Protein AF-A0A5D4RB91-F1 (afdb_monomer)

Sequence (67 aa):
MAKSKAKKLRAKMVREGKRNPESKRSPYALIDMSERRTKTKKDLVYKSKHKGQSGSFYFALRMLMSA

Solvent-accessible surface ar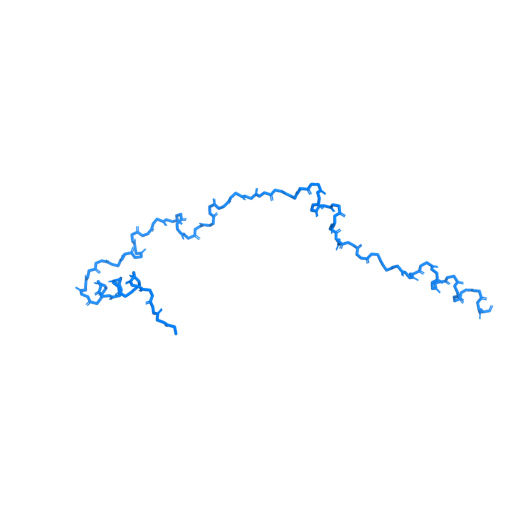ea (backbone atoms only — not comparable to full-atom values): 4569 Å² total; per-residue (Å²): 133,84,78,53,71,69,59,52,52,53,54,50,39,44,73,74,69,42,82,56,70,73,82,71,54,60,72,71,80,76,49,86,83,71,83,89,73,80,80,50,71,68,60,55,73,72,48,80,81,74,80,69,72,90,51,58,73,65,53,54,53,54,59,65,73,72,110

Secondary structure (DSSP, 8-state):
-PPPHHHHHHHHHHHTTPPPGGGG--GGGTS-----PPPPHHHHHT---S---TTHHHHHHHHHS--

Foldseek 3Di:
DDDDPVVVVQVVCVVVVHDRPVVVDDPVVVDDPDDDDDDDPVRVVPDPPDPPPPPPVVVVVVVVVVD

pLDDT: mean 81.45, std 14.75, range [49.22, 95.56]

Structure (mmCIF, N/CA/C/O backbone):
data_AF-A0A5D4RB91-F1
#
_entry.id   AF-A0A5D4RB91-F1
#
loop_
_atom_site.group_PDB
_atom_site.id
_atom_site.type_symbol
_atom_site.label_atom_id
_atom_site.label_alt_id
_atom_site.label_comp_id
_atom_site.label_asym_id
_atom_site.label_entity_id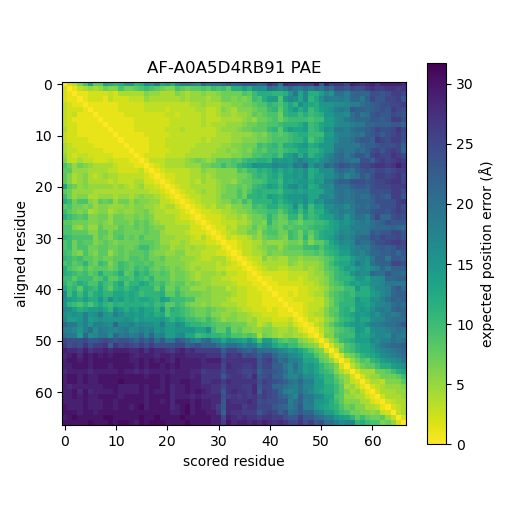
_atom_site.label_seq_id
_atom_site.pdbx_PDB_ins_code
_atom_site.Cartn_x
_atom_site.Cartn_y
_atom_site.Cartn_z
_atom_site.occupancy
_atom_site.B_iso_or_equiv
_atom_site.auth_seq_id
_atom_site.auth_comp_id
_atom_site.auth_asym_id
_atom_site.auth_atom_id
_atom_site.pdbx_PDB_model_num
ATOM 1 N N . MET A 1 1 ? -5.141 -16.512 12.430 1.00 70.69 1 MET A N 1
ATOM 2 C CA . MET A 1 1 ? -4.341 -15.277 12.629 1.00 70.69 1 MET A CA 1
ATOM 3 C C . MET A 1 1 ? -5.058 -14.327 13.575 1.00 70.69 1 MET A C 1
ATOM 5 O O . MET A 1 1 ?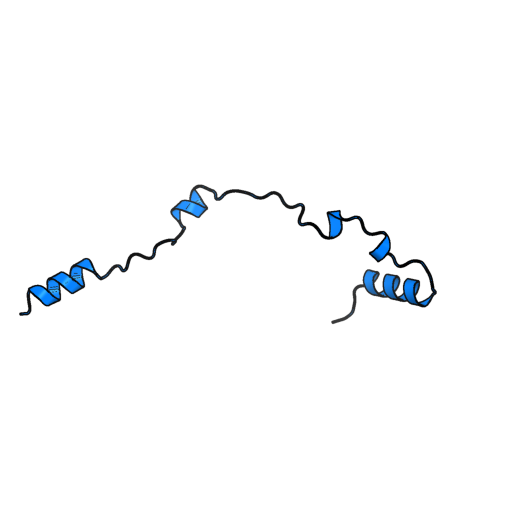 -6.218 -14.001 13.343 1.00 70.69 1 MET A O 1
ATOM 9 N N . ALA A 1 2 ? -4.391 -13.874 14.636 1.00 88.44 2 ALA A N 1
ATOM 10 C CA . ALA A 1 2 ? -4.967 -12.873 15.527 1.00 88.44 2 ALA A CA 1
ATOM 11 C C . ALA A 1 2 ? -4.998 -11.492 14.849 1.00 88.44 2 ALA A C 1
ATOM 13 O O . ALA A 1 2 ? -4.051 -11.089 14.177 1.00 88.44 2 ALA A O 1
ATOM 14 N N . LYS A 1 3 ? -6.086 -10.737 15.047 1.00 92.50 3 LYS A N 1
ATOM 15 C CA . LYS A 1 3 ? -6.147 -9.321 14.649 1.00 92.50 3 LYS A CA 1
ATOM 16 C C . LYS A 1 3 ? -5.074 -8.529 15.409 1.00 92.50 3 LYS A C 1
ATOM 18 O O . LYS A 1 3 ? -4.861 -8.780 16.597 1.00 92.50 3 LYS A O 1
ATOM 23 N N . SER A 1 4 ? -4.469 -7.532 14.762 1.00 94.75 4 SER A N 1
ATOM 24 C CA . SER A 1 4 ? -3.533 -6.621 15.429 1.00 94.75 4 SER A CA 1
ATOM 25 C C . SER A 1 4 ? -4.202 -5.890 16.598 1.00 94.75 4 SER A C 1
ATOM 27 O O . SER A 1 4 ? -5.414 -5.638 16.584 1.00 94.75 4 SER A O 1
ATOM 29 N N . LYS A 1 5 ? -3.411 -5.510 17.610 1.00 94.62 5 LYS A N 1
ATOM 30 C CA . LYS A 1 5 ? -3.894 -4.745 18.774 1.00 94.62 5 LYS A CA 1
ATOM 31 C C . LYS A 1 5 ? -4.643 -3.479 18.337 1.00 94.62 5 LYS A C 1
ATOM 33 O O . LYS A 1 5 ? -5.743 -3.222 18.816 1.00 94.62 5 LYS A O 1
ATOM 38 N N . ALA A 1 6 ? -4.111 -2.764 17.344 1.00 91.75 6 ALA A N 1
ATOM 39 C CA . ALA A 1 6 ? -4.747 -1.578 16.775 1.00 91.75 6 ALA A CA 1
ATOM 40 C C . ALA A 1 6 ? -6.141 -1.870 16.189 1.00 91.75 6 ALA A C 1
ATOM 42 O O . ALA A 1 6 ? -7.091 -1.142 16.468 1.00 91.75 6 ALA A O 1
ATOM 43 N N . LYS A 1 7 ? -6.302 -2.959 15.424 1.00 92.56 7 LYS A N 1
ATOM 44 C CA . LYS A 1 7 ? -7.600 -3.325 14.830 1.00 92.56 7 LYS A CA 1
ATOM 45 C C . LYS A 1 7 ? -8.631 -3.707 15.899 1.00 92.56 7 LYS A C 1
ATOM 47 O O . LYS A 1 7 ? -9.802 -3.365 15.758 1.00 92.56 7 LYS A O 1
ATOM 52 N N . LYS A 1 8 ? -8.198 -4.358 16.987 1.00 94.44 8 LYS A N 1
ATOM 53 C CA . LYS A 1 8 ? -9.061 -4.671 18.142 1.00 94.44 8 LYS A CA 1
ATOM 54 C C . LYS A 1 8 ? -9.570 -3.398 18.832 1.00 94.44 8 LYS A C 1
ATOM 56 O O . LYS A 1 8 ? -10.761 -3.300 19.109 1.00 94.44 8 LYS A O 1
ATOM 61 N N . LEU A 1 9 ? -8.697 -2.412 19.047 1.00 93.50 9 LEU A N 1
ATOM 62 C CA . LEU A 1 9 ? -9.065 -1.133 19.668 1.00 93.50 9 LEU A CA 1
ATOM 63 C C . LEU A 1 9 ? -10.052 -0.327 18.813 1.00 93.50 9 LEU A C 1
ATOM 65 O O . LEU A 1 9 ? -11.032 0.190 19.341 1.00 93.50 9 LEU A O 1
ATOM 69 N N . ARG A 1 10 ? -9.846 -0.267 17.489 1.00 91.75 10 ARG A N 1
ATOM 70 C CA . ARG A 1 10 ? -10.786 0.413 16.576 1.00 91.75 10 ARG A CA 1
ATOM 71 C C . ARG A 1 10 ? -12.176 -0.222 16.607 1.00 91.75 10 ARG A C 1
ATOM 73 O O . ARG A 1 10 ? -13.162 0.493 16.735 1.00 91.75 10 ARG A O 1
ATOM 80 N N . ALA A 1 11 ? -12.245 -1.554 16.577 1.00 93.12 11 ALA A N 1
ATOM 81 C CA . ALA A 1 11 ? -13.513 -2.277 16.676 1.00 93.12 11 ALA A CA 1
ATOM 82 C C . ALA A 1 11 ? -14.216 -2.052 18.028 1.00 93.12 11 ALA A C 1
ATOM 84 O O . ALA A 1 11 ? -15.437 -1.930 18.066 1.00 93.12 11 ALA A O 1
ATOM 85 N N . LYS A 1 12 ? -13.453 -1.960 19.128 1.00 94.00 12 LYS A N 1
ATOM 86 C CA . LYS A 1 12 ? -13.990 -1.608 20.451 1.00 94.00 12 LYS A CA 1
ATOM 87 C C . LYS A 1 12 ? -14.613 -0.207 20.446 1.00 94.00 12 LYS A C 1
ATOM 89 O O . LYS A 1 12 ? -15.746 -0.064 20.880 1.00 94.00 12 LYS A O 1
ATOM 94 N N . MET A 1 13 ? -13.925 0.797 19.898 1.00 91.31 13 MET A N 1
ATOM 95 C CA . MET A 1 13 ? -14.448 2.170 19.832 1.00 91.31 13 MET A CA 1
ATOM 96 C C . MET A 1 13 ? -15.754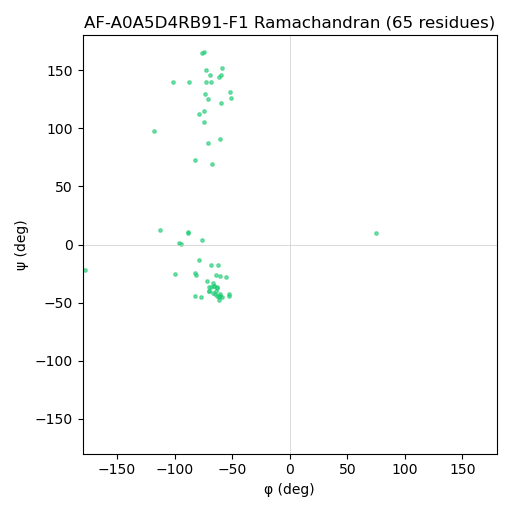 2.271 19.038 1.00 91.31 13 MET A C 1
ATOM 98 O O . MET A 1 13 ? -16.682 2.931 19.491 1.00 91.31 13 MET A O 1
ATOM 102 N N . VAL A 1 14 ? -15.849 1.584 17.895 1.00 93.06 14 VAL A N 1
ATOM 103 C CA . VAL A 1 14 ? -17.085 1.560 17.093 1.00 93.06 14 VAL A CA 1
ATOM 104 C C . VAL A 1 14 ? -18.231 0.901 17.865 1.00 93.06 14 VAL A C 1
ATOM 106 O O . VAL A 1 14 ? -19.348 1.405 17.843 1.00 93.06 14 VAL A O 1
ATOM 109 N N . ARG A 1 15 ? -17.954 -0.183 18.605 1.00 92.69 15 ARG A N 1
ATOM 110 C CA . ARG A 1 15 ? -18.953 -0.845 19.460 1.00 92.69 15 ARG A CA 1
ATOM 111 C C . ARG A 1 15 ? -19.460 0.061 20.584 1.00 92.69 15 ARG A C 1
ATOM 113 O O . ARG A 1 15 ? -20.629 0.003 20.924 1.00 92.69 15 ARG A O 1
ATOM 120 N N . GLU A 1 16 ? -18.587 0.890 21.143 1.00 95.50 16 GLU A N 1
ATOM 121 C CA . GLU A 1 16 ? -18.926 1.876 22.177 1.00 95.50 16 GLU A CA 1
ATOM 122 C C . GLU A 1 16 ? -19.654 3.115 21.617 1.00 95.50 16 GLU A C 1
ATOM 124 O O . GLU A 1 16 ? -19.887 4.066 22.356 1.00 95.50 16 GLU A O 1
ATOM 129 N N . GLY A 1 17 ? -19.968 3.154 20.315 1.00 90.38 17 GLY A N 1
ATOM 130 C CA . GLY A 1 17 ? -20.625 4.297 19.675 1.00 90.38 17 GLY A CA 1
ATOM 131 C C . GLY A 1 17 ? -19.704 5.499 19.441 1.00 90.38 17 GLY A C 1
ATOM 132 O O . GLY A 1 17 ? -20.163 6.573 19.055 1.00 90.38 17 GLY A O 1
ATOM 133 N N . LYS A 1 18 ? -18.388 5.349 19.642 1.00 89.94 18 LYS A N 1
ATOM 134 C CA . LYS A 1 18 ? -17.419 6.402 19.314 1.00 89.94 18 LYS A CA 1
ATOM 135 C C . LYS A 1 18 ? -17.270 6.505 17.798 1.00 89.94 18 LYS A C 1
ATOM 137 O O . LYS A 1 18 ? -17.367 5.519 17.067 1.00 89.94 18 LYS A O 1
ATOM 142 N N . ARG A 1 19 ? -16.969 7.717 17.324 1.00 85.81 19 ARG A N 1
ATOM 143 C CA . ARG A 1 19 ? -16.758 7.999 15.897 1.00 85.81 19 ARG A CA 1
ATOM 144 C C . ARG A 1 19 ? -15.739 7.029 15.289 1.00 85.81 19 ARG A C 1
ATOM 146 O O . ARG A 1 19 ? -14.639 6.873 15.823 1.00 85.81 19 ARG A O 1
ATOM 153 N N . ASN A 1 20 ? -16.088 6.439 14.144 1.00 87.75 20 ASN A N 1
ATOM 154 C CA . ASN A 1 20 ? -15.220 5.505 13.435 1.00 87.75 20 ASN A CA 1
ATOM 155 C C . ASN A 1 20 ? -13.889 6.193 13.041 1.00 87.75 20 ASN A C 1
ATOM 157 O O . ASN A 1 20 ? -13.911 7.197 12.322 1.00 87.75 20 ASN A O 1
ATOM 161 N N . PRO A 1 21 ? -12.726 5.671 13.482 1.00 84.19 21 PRO A N 1
ATOM 162 C CA . PRO A 1 21 ? -11.421 6.211 13.107 1.00 84.19 21 PRO A CA 1
ATOM 163 C C . PRO A 1 21 ? -11.149 6.166 11.601 1.00 84.19 21 PRO A C 1
ATOM 165 O O . PRO A 1 21 ? -10.387 6.987 11.100 1.00 84.19 21 PRO A O 1
ATOM 168 N N . GLU A 1 22 ? -11.760 5.224 10.877 1.00 84.44 22 GLU A N 1
ATOM 169 C CA . GLU A 1 22 ? -11.607 5.114 9.423 1.00 84.44 22 GLU A CA 1
ATOM 170 C C . GLU A 1 22 ? -12.236 6.308 8.697 1.00 84.44 22 GLU A C 1
ATOM 172 O O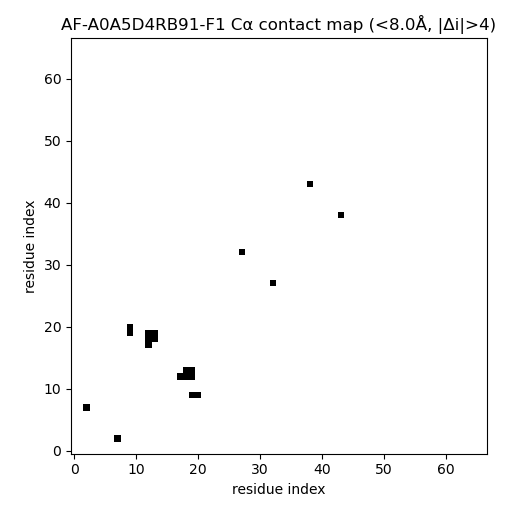 . GLU A 1 22 ? -11.660 6.795 7.731 1.00 84.44 22 GLU A O 1
ATOM 177 N N . SER A 1 23 ? -13.329 6.867 9.224 1.00 85.19 23 SER A N 1
ATOM 178 C CA . SER A 1 23 ? -13.990 8.053 8.660 1.00 85.19 23 SER A CA 1
ATOM 179 C C . SER A 1 23 ? -13.166 9.338 8.786 1.00 85.19 23 SER A C 1
ATOM 181 O O . SER A 1 23 ? -13.447 10.311 8.099 1.00 85.19 23 SER A O 1
ATOM 183 N N . LYS A 1 24 ? -12.160 9.370 9.670 1.00 84.69 24 LYS A N 1
ATOM 184 C CA . LYS A 1 24 ? -11.220 10.498 9.812 1.00 84.69 24 LYS A CA 1
ATOM 185 C C . LYS A 1 24 ? -9.923 10.295 9.028 1.00 84.69 24 LYS A C 1
ATOM 187 O O . LYS A 1 24 ? -9.001 11.100 9.149 1.00 84.69 24 LYS A O 1
ATOM 192 N N . ARG A 1 25 ? -9.784 9.183 8.307 1.00 86.19 25 ARG A N 1
ATOM 193 C CA . ARG A 1 25 ? -8.528 8.849 7.647 1.00 86.19 25 ARG A CA 1
ATOM 194 C C . ARG A 1 25 ? -8.339 9.752 6.428 1.00 86.19 25 ARG A C 1
ATOM 196 O O . ARG A 1 25 ? -9.237 9.880 5.607 1.00 86.19 25 ARG A O 1
ATOM 203 N N . SER A 1 26 ? -7.166 10.374 6.329 1.00 88.56 26 SER A N 1
ATOM 204 C CA . SER A 1 26 ? -6.814 11.216 5.182 1.00 88.56 26 SER A CA 1
ATOM 205 C C . SER A 1 26 ? -6.850 10.410 3.871 1.00 88.56 26 SER A C 1
ATOM 207 O O . SER A 1 26 ? -6.465 9.232 3.890 1.00 88.56 26 SER A O 1
ATOM 209 N N . PRO A 1 27 ? -7.250 11.019 2.737 1.00 87.62 27 PRO A N 1
ATOM 210 C CA . PRO A 1 27 ? -7.247 10.364 1.425 1.00 87.62 27 PRO A CA 1
ATOM 211 C C . PRO A 1 27 ? -5.875 9.797 1.031 1.00 87.62 27 PRO A C 1
ATOM 213 O O . PRO A 1 27 ? -5.811 8.767 0.364 1.00 87.62 27 PRO A O 1
ATOM 216 N N . TYR A 1 28 ? -4.774 10.378 1.522 1.00 87.75 28 TYR A N 1
ATOM 217 C CA . TYR A 1 28 ? -3.415 9.876 1.273 1.00 87.75 28 TYR A CA 1
ATOM 218 C C . TYR A 1 28 ? -3.158 8.473 1.827 1.00 87.75 28 TYR A C 1
ATOM 220 O O . TYR A 1 28 ? -2.203 7.821 1.430 1.00 87.75 28 TYR A O 1
ATOM 228 N N . ALA A 1 29 ? -3.992 7.984 2.746 1.00 85.81 29 ALA A N 1
ATOM 229 C CA . ALA A 1 29 ? -3.856 6.625 3.250 1.00 85.81 29 ALA A CA 1
ATOM 230 C C . ALA A 1 29 ? -4.424 5.556 2.302 1.00 85.81 29 ALA A C 1
ATOM 232 O O . ALA A 1 29 ? -4.210 4.369 2.549 1.00 85.81 29 ALA A O 1
ATOM 233 N N . LEU A 1 30 ? -5.201 5.969 1.296 1.00 86.75 30 LEU A N 1
ATOM 234 C CA . LEU A 1 30 ? -5.762 5.101 0.259 1.00 86.75 30 LEU A CA 1
ATOM 235 C C . LEU A 1 30 ? -4.944 5.158 -1.035 1.00 86.75 30 LEU A C 1
ATOM 237 O O . LEU A 1 30 ? -4.974 4.214 -1.818 1.00 86.75 30 LEU A O 1
ATOM 241 N N . ILE A 1 31 ? -4.237 6.265 -1.255 1.00 90.69 31 ILE A N 1
ATOM 242 C CA . ILE A 1 31 ? -3.431 6.502 -2.449 1.00 90.69 31 ILE A CA 1
ATOM 243 C C . ILE A 1 31 ? -2.028 5.931 -2.227 1.00 90.69 31 ILE A C 1
ATOM 245 O O . ILE A 1 31 ? -1.448 6.068 -1.150 1.00 90.69 31 ILE A O 1
ATOM 249 N N . ASP A 1 32 ? -1.474 5.303 -3.261 1.00 89.31 32 ASP A N 1
ATOM 250 C CA . ASP A 1 32 ? -0.062 4.941 -3.282 1.00 89.31 32 ASP A CA 1
ATOM 251 C C . ASP A 1 32 ? 0.784 6.201 -3.511 1.00 89.31 32 ASP A C 1
ATOM 253 O O . ASP A 1 32 ? 0.818 6.757 -4.608 1.00 89.31 32 ASP A O 1
ATOM 257 N N . MET A 1 33 ? 1.430 6.665 -2.440 1.00 88.56 33 MET A N 1
ATOM 258 C CA . MET A 1 33 ? 2.315 7.834 -2.439 1.00 88.56 33 MET A CA 1
ATOM 259 C C . MET A 1 33 ? 3.766 7.472 -2.789 1.00 88.56 33 MET A C 1
ATOM 261 O O . MET A 1 33 ? 4.665 8.289 -2.594 1.00 88.56 33 MET A O 1
ATOM 265 N N . SER A 1 34 ? 4.026 6.244 -3.248 1.00 89.44 34 SER A N 1
ATOM 266 C CA . SER A 1 34 ? 5.370 5.847 -3.648 1.00 89.44 34 SER A CA 1
ATOM 267 C C . SER A 1 34 ? 5.821 6.561 -4.927 1.00 89.44 34 SER A C 1
ATOM 269 O O . SER A 1 34 ? 5.045 6.855 -5.840 1.00 89.44 34 SER A O 1
ATOM 271 N N . GLU A 1 35 ? 7.118 6.856 -5.001 1.00 92.06 35 GLU A N 1
ATOM 272 C CA . GLU A 1 35 ? 7.728 7.434 -6.195 1.00 92.06 35 GLU A CA 1
ATOM 273 C C . GLU A 1 35 ? 7.786 6.394 -7.317 1.00 92.06 35 GLU A C 1
ATOM 275 O O . GLU A 1 35 ? 8.389 5.325 -7.175 1.00 92.06 35 GLU A O 1
ATOM 280 N N . ARG A 1 36 ? 7.230 6.727 -8.484 1.00 91.06 36 ARG A N 1
ATOM 281 C CA . ARG A 1 36 ? 7.394 5.896 -9.680 1.00 91.06 36 ARG A CA 1
ATOM 282 C C . ARG A 1 36 ? 8.805 6.074 -10.226 1.00 91.06 36 ARG A C 1
ATOM 284 O O . ARG A 1 36 ? 9.157 7.146 -10.708 1.00 91.06 36 ARG A O 1
ATOM 291 N N . ARG A 1 37 ? 9.603 5.008 -10.189 1.00 93.62 37 ARG A N 1
ATOM 292 C CA . ARG A 1 37 ? 10.968 4.996 -10.733 1.00 93.62 37 ARG A CA 1
ATOM 293 C C . ARG A 1 37 ? 11.003 4.309 -12.090 1.00 93.62 37 ARG A C 1
ATOM 295 O O . ARG A 1 37 ? 10.336 3.297 -12.311 1.00 93.62 37 ARG A O 1
ATOM 302 N N . THR A 1 38 ? 11.783 4.8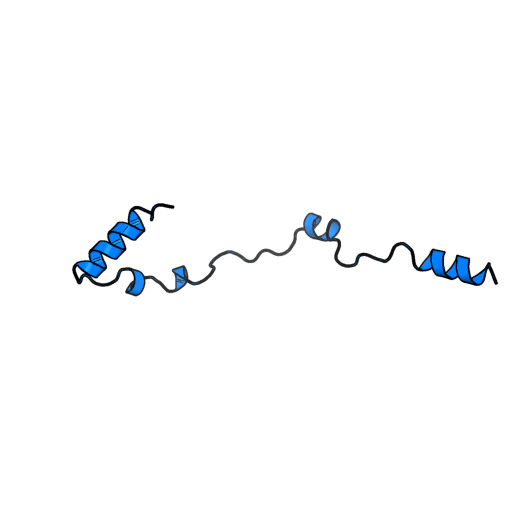68 -13.008 1.00 94.38 38 THR A N 1
ATOM 303 C CA . THR A 1 38 ? 12.074 4.224 -14.289 1.00 94.38 38 THR A CA 1
ATOM 304 C C . THR A 1 38 ? 13.100 3.107 -14.098 1.00 94.38 38 THR A C 1
ATOM 306 O O . THR A 1 38 ? 13.750 2.986 -13.059 1.00 94.38 38 THR A O 1
ATOM 309 N N . LYS A 1 39 ? 13.224 2.244 -15.108 1.00 94.00 39 LYS A N 1
ATOM 310 C CA . LYS A 1 39 ? 14.161 1.117 -15.083 1.00 94.00 39 LYS A CA 1
ATOM 311 C C . LYS A 1 39 ? 15.603 1.608 -15.141 1.00 94.00 39 LYS A C 1
ATOM 313 O O . LYS A 1 39 ? 15.919 2.498 -15.929 1.00 94.00 39 LYS A O 1
ATOM 318 N N . THR A 1 40 ? 16.485 0.974 -14.376 1.00 95.56 40 THR A N 1
ATOM 319 C CA . THR A 1 40 ? 17.924 1.227 -14.484 1.00 95.56 40 THR A CA 1
ATOM 320 C C . THR A 1 40 ? 18.502 0.579 -15.744 1.00 95.56 40 THR A C 1
ATOM 322 O O . THR A 1 40 ? 17.892 -0.301 -16.358 1.00 95.56 40 THR A O 1
ATOM 325 N N . LYS A 1 41 ? 19.729 0.967 -16.120 1.00 94.44 41 LYS A N 1
ATOM 326 C CA . LYS A 1 41 ? 20.463 0.332 -17.230 1.00 94.44 41 LYS A CA 1
ATOM 327 C C . LYS A 1 41 ? 20.532 -1.190 -17.063 1.00 94.44 41 LYS A C 1
ATOM 329 O O . LYS A 1 41 ? 20.289 -1.913 -18.024 1.00 94.44 41 LYS A O 1
ATOM 334 N N . LYS A 1 42 ? 20.828 -1.675 -15.850 1.00 94.12 42 LYS A N 1
ATOM 335 C CA . LYS A 1 42 ? 20.900 -3.116 -15.552 1.00 94.12 42 LYS A CA 1
ATOM 336 C C . LYS A 1 42 ? 19.548 -3.793 -15.794 1.00 94.12 42 LYS A C 1
ATOM 338 O O . LYS A 1 42 ? 19.498 -4.809 -16.480 1.00 94.12 42 LYS A O 1
ATOM 343 N N . ASP A 1 43 ? 18.461 -3.180 -15.328 1.00 91.69 43 ASP A N 1
ATOM 344 C CA . ASP A 1 43 ? 17.100 -3.714 -15.488 1.00 91.69 43 ASP A CA 1
ATOM 345 C C . ASP A 1 43 ? 16.649 -3.784 -16.946 1.00 91.69 43 ASP A C 1
ATOM 347 O O . ASP A 1 43 ? 15.765 -4.571 -17.273 1.00 91.69 43 ASP A O 1
ATOM 351 N N . LEU A 1 44 ? 17.200 -2.930 -17.812 1.00 91.31 44 LEU A N 1
ATOM 352 C CA . LEU A 1 44 ? 16.937 -2.954 -19.248 1.00 91.31 44 LEU A CA 1
ATOM 353 C C . LEU A 1 44 ? 17.801 -3.987 -19.973 1.00 91.31 44 LEU A C 1
ATOM 355 O O . LEU A 1 44 ? 17.263 -4.731 -20.786 1.00 91.31 44 LEU A O 1
ATOM 359 N N . VAL A 1 45 ? 19.099 -4.066 -19.660 1.00 90.25 45 VAL A N 1
ATOM 360 C CA . VAL A 1 45 ? 20.037 -5.023 -20.281 1.00 90.25 45 VAL A CA 1
ATOM 361 C C . VAL A 1 45 ? 19.612 -6.464 -20.017 1.00 90.25 45 VAL A C 1
ATOM 363 O O . VAL A 1 45 ? 19.576 -7.276 -20.935 1.00 90.25 45 VAL A O 1
ATOM 366 N N . TYR A 1 46 ? 19.222 -6.774 -18.783 1.00 88.31 46 TYR A N 1
ATOM 367 C CA . TYR A 1 46 ? 18.789 -8.121 -18.413 1.00 88.31 46 TYR A CA 1
ATOM 368 C C . TYR A 1 46 ? 17.285 -8.357 -18.634 1.00 88.31 46 TYR A C 1
ATOM 370 O O . TYR A 1 46 ? 16.739 -9.375 -18.207 1.00 88.31 46 TYR A O 1
ATOM 378 N N . LYS A 1 47 ? 16.581 -7.443 -19.317 1.00 88.50 47 LYS A N 1
ATOM 379 C CA . LYS A 1 47 ? 15.157 -7.614 -19.626 1.00 88.50 47 LYS A CA 1
ATOM 380 C C . LYS A 1 47 ? 14.972 -8.556 -20.814 1.00 88.50 47 LYS A C 1
ATOM 382 O O . LYS A 1 47 ? 15.171 -8.167 -21.961 1.00 88.50 47 LYS A O 1
ATOM 387 N N . SER A 1 48 ? 14.414 -9.740 -20.582 1.00 81.88 48 SER A N 1
ATOM 388 C CA . SER A 1 48 ? 13.941 -10.620 -21.661 1.00 81.88 48 SER A CA 1
ATOM 389 C C . SER A 1 48 ? 12.541 -10.209 -22.151 1.00 81.88 48 SER A C 1
ATOM 391 O O . SER A 1 48 ? 11.534 -10.848 -21.859 1.00 81.88 48 SER A O 1
ATOM 393 N N . LYS A 1 49 ? 12.444 -9.087 -22.882 1.00 82.19 49 LYS A N 1
ATOM 394 C CA . LYS A 1 49 ? 11.149 -8.602 -23.415 1.00 82.19 49 LYS A CA 1
ATOM 395 C C . LYS A 1 49 ? 10.692 -9.394 -24.643 1.00 82.19 49 LYS A C 1
ATOM 397 O O . LYS A 1 49 ? 9.524 -9.748 -24.749 1.00 82.19 49 LYS A O 1
ATOM 402 N N . HIS A 1 50 ? 11.615 -9.641 -25.564 1.00 79.56 50 HIS A N 1
ATOM 403 C CA . HIS A 1 50 ? 11.369 -10.380 -26.792 1.00 79.56 50 HIS A CA 1
ATOM 404 C C . HIS A 1 50 ? 12.251 -11.619 -26.742 1.00 79.56 50 HIS A C 1
ATOM 406 O O . HIS A 1 50 ? 13.448 -11.547 -27.009 1.00 79.56 50 HIS A O 1
ATOM 412 N N . LYS A 1 51 ? 11.671 -12.747 -26.322 1.00 69.44 51 LYS A N 1
ATOM 413 C CA . LYS A 1 51 ? 12.321 -14.052 -26.446 1.00 69.44 51 LYS A CA 1
ATOM 414 C C . LYS A 1 51 ? 12.306 -14.388 -27.932 1.00 69.44 51 LYS A C 1
ATOM 416 O O . LYS A 1 51 ? 11.329 -14.944 -28.424 1.00 69.44 51 LYS A O 1
ATOM 421 N N . GLY A 1 52 ? 13.325 -13.933 -28.660 1.00 63.88 52 GLY A N 1
ATOM 422 C CA . GLY A 1 52 ? 13.529 -14.360 -30.036 1.00 63.88 52 GLY A CA 1
ATOM 423 C C . GLY A 1 52 ? 13.495 -15.881 -30.041 1.00 63.88 52 GLY A C 1
ATOM 424 O O . GLY A 1 52 ? 14.180 -16.504 -29.231 1.00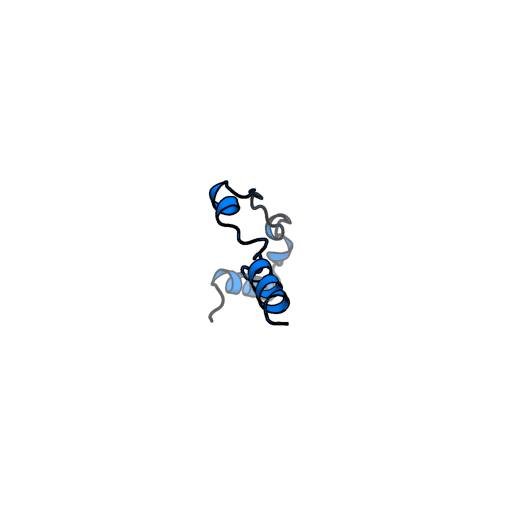 63.88 52 GLY A O 1
ATOM 425 N N . GLN A 1 53 ? 12.643 -16.469 -30.879 1.00 63.34 53 GLN A N 1
ATOM 426 C CA . GLN A 1 53 ? 12.687 -17.897 -31.155 1.00 63.34 53 GLN A CA 1
ATOM 427 C C . GLN A 1 53 ? 14.065 -18.184 -31.756 1.00 63.34 53 GLN A C 1
ATOM 429 O O . GLN A 1 53 ? 14.274 -18.061 -32.963 1.00 63.34 53 GLN A O 1
ATOM 434 N N . SER A 1 54 ? 15.028 -18.500 -30.893 1.00 56.28 54 SER A N 1
ATOM 435 C CA . SER A 1 54 ? 16.365 -18.974 -31.226 1.00 56.28 54 SER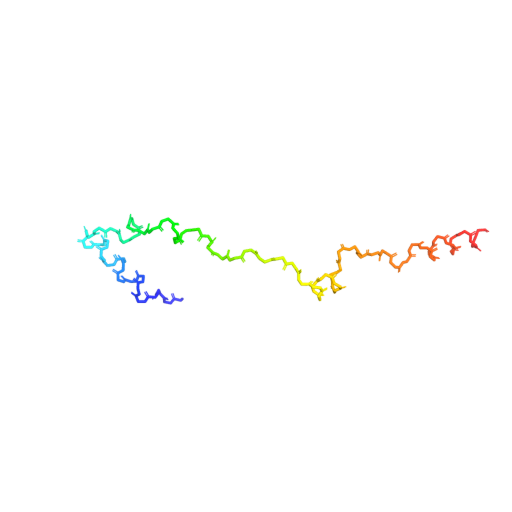 A CA 1
ATOM 436 C C . SER A 1 54 ? 16.237 -20.366 -31.844 1.00 56.28 54 SER A C 1
ATOM 438 O O . SER A 1 54 ? 16.532 -21.374 -31.214 1.00 56.28 54 SER A O 1
ATOM 440 N N . GLY A 1 55 ? 15.683 -20.418 -33.051 1.00 55.97 55 GLY A N 1
ATOM 441 C CA . GLY A 1 55 ? 15.402 -21.652 -33.773 1.00 55.97 55 GLY A CA 1
ATOM 442 C C . GLY A 1 55 ? 14.812 -21.449 -35.168 1.00 55.97 55 GLY A C 1
ATOM 443 O O . GLY A 1 55 ? 14.973 -22.326 -36.005 1.00 55.97 55 GLY A O 1
ATOM 444 N N . SER A 1 56 ? 14.195 -20.301 -35.475 1.00 55.28 56 SER A N 1
ATOM 445 C CA . SER A 1 56 ? 13.483 -20.145 -36.757 1.00 55.28 56 SER A CA 1
ATOM 446 C C . SER A 1 56 ? 14.409 -20.083 -37.985 1.00 55.28 56 SER A C 1
ATOM 448 O O . SER A 1 56 ? 14.102 -20.682 -39.013 1.00 55.28 56 SER A O 1
ATOM 450 N N . PHE A 1 57 ? 15.592 -19.462 -37.877 1.00 55.88 57 PHE A N 1
ATOM 451 C CA . PHE A 1 57 ? 16.478 -19.323 -39.042 1.00 55.88 57 PHE A CA 1
ATOM 452 C C . PHE A 1 57 ? 17.107 -20.660 -39.482 1.00 55.88 57 PHE A C 1
ATOM 454 O O . PHE A 1 57 ? 17.152 -20.967 -40.670 1.00 55.88 57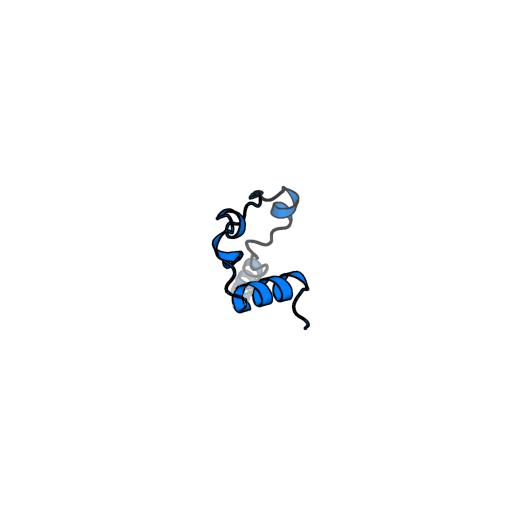 PHE A O 1
ATOM 461 N N . TYR A 1 58 ? 17.524 -21.502 -38.530 1.00 55.34 58 TYR A N 1
ATOM 462 C CA . TYR A 1 58 ? 18.123 -22.810 -38.829 1.00 55.34 58 TYR A CA 1
ATOM 463 C C . TYR A 1 58 ? 17.084 -23.908 -39.114 1.00 55.34 58 TYR A C 1
ATOM 465 O O . TYR A 1 58 ? 17.381 -24.846 -39.852 1.00 55.34 58 TYR A O 1
ATOM 473 N N . PHE A 1 59 ? 15.861 -23.800 -38.576 1.00 54.22 59 PHE A N 1
ATOM 474 C CA . PHE A 1 59 ? 14.781 -24.751 -38.868 1.00 54.22 59 PHE A CA 1
ATOM 475 C C . PHE A 1 59 ? 14.268 -24.602 -40.310 1.00 54.22 59 PHE A C 1
ATOM 477 O O . PHE A 1 59 ? 14.070 -25.607 -40.991 1.00 54.22 59 PHE A O 1
ATOM 484 N N . ALA A 1 60 ? 14.139 -23.366 -40.807 1.00 58.12 60 ALA A N 1
ATOM 485 C CA . ALA A 1 60 ? 13.728 -23.101 -42.186 1.00 58.12 60 ALA A CA 1
ATOM 486 C C . ALA A 1 60 ? 14.773 -23.577 -43.213 1.00 58.12 60 ALA A C 1
ATOM 488 O O . ALA A 1 60 ? 14.414 -24.209 -44.203 1.00 58.12 60 ALA A O 1
ATOM 489 N N . LEU A 1 61 ? 16.068 -23.351 -42.953 1.00 58.31 61 LEU A N 1
ATOM 490 C CA . LEU A 1 61 ? 17.143 -23.767 -43.862 1.00 58.31 61 LEU A CA 1
ATOM 491 C C . LEU A 1 61 ? 17.288 -25.300 -43.937 1.00 58.31 61 LEU A C 1
ATOM 493 O O . LEU A 1 61 ? 17.503 -25.847 -45.014 1.00 58.31 61 LEU A O 1
ATOM 497 N N . ARG A 1 62 ? 17.095 -26.016 -42.817 1.00 55.91 62 ARG A N 1
ATOM 498 C CA . ARG A 1 62 ? 17.109 -27.490 -42.791 1.00 55.91 62 ARG A CA 1
ATOM 499 C C . ARG A 1 62 ? 15.944 -28.109 -43.571 1.00 55.91 62 ARG A C 1
ATOM 501 O O . ARG A 1 62 ? 16.127 -29.151 -44.189 1.00 55.91 62 ARG A O 1
ATOM 508 N N . MET A 1 63 ? 14.766 -27.485 -43.545 1.00 54.84 63 MET A N 1
ATOM 509 C CA . MET A 1 63 ? 13.593 -27.968 -44.283 1.00 54.84 63 MET A CA 1
ATOM 510 C C . MET A 1 63 ? 13.743 -27.766 -45.799 1.00 54.84 63 MET A C 1
ATOM 512 O O . MET A 1 63 ? 13.259 -28.582 -46.573 1.00 54.84 63 MET A O 1
ATOM 516 N N . LEU A 1 64 ? 14.458 -26.717 -46.213 1.00 57.50 64 LEU A N 1
ATOM 517 C CA . LEU A 1 64 ? 14.686 -26.375 -47.620 1.00 57.50 64 LEU A CA 1
ATOM 518 C C . LEU A 1 64 ? 15.838 -27.169 -48.263 1.00 57.50 64 LEU A C 1
ATOM 520 O O . LEU A 1 64 ? 15.848 -27.346 -49.472 1.00 57.50 64 LEU A O 1
ATOM 524 N N . MET A 1 65 ? 16.792 -27.663 -47.464 1.00 58.50 65 MET A N 1
ATOM 525 C CA . MET A 1 65 ? 17.919 -28.489 -47.933 1.00 58.50 65 MET A CA 1
ATOM 526 C C . MET A 1 65 ? 17.682 -30.007 -47.826 1.00 58.50 65 MET A C 1
ATOM 528 O O . MET A 1 65 ? 18.579 -30.783 -48.142 1.00 58.50 65 MET A O 1
ATOM 532 N N . SER A 1 66 ? 16.510 -30.437 -47.347 1.00 54.38 66 SER A N 1
ATOM 533 C CA . SER A 1 66 ? 16.132 -31.853 -47.203 1.00 54.38 66 SER A CA 1
ATOM 534 C C . SER A 1 66 ? 14.992 -32.274 -48.149 1.00 54.38 66 SER A C 1
ATOM 536 O O . SER A 1 66 ? 14.411 -33.340 -47.935 1.00 54.38 66 SER A O 1
ATOM 538 N N . ALA A 1 67 ? 14.663 -31.440 -49.141 1.00 49.22 67 ALA A N 1
ATOM 539 C CA . ALA A 1 67 ? 13.680 -31.701 -50.194 1.00 49.22 67 ALA A CA 1
ATOM 540 C C . ALA A 1 67 ? 14.374 -32.000 -51.528 1.00 49.22 67 ALA A C 1
ATOM 542 O O . ALA A 1 67 ? 15.431 -31.377 -51.781 1.00 49.22 67 ALA A O 1
#

Organism: NCBI:txid324767

Radius of gyration: 28.9 Å; Cα contacts (8 Å, |Δi|>4): 10; chains: 1; bounding box: 42×43×72 Å

Mean predicted aligned error: 12.75 Å